Protein AF-A0A813J4W9-F1 (afdb_monomer_lite)

Foldseek 3Di:
DDDPDPPVVLVVLLVVVVVLLVVLPCDDPLNVLLVVLLVLLVPDDLQLLLLLPVCPVVDDDPLLFLLLLLLCQLVVNPPRGSVSSNVCSVDSVSSSPGDLSSLSNGDPVSLVSLCVSLPPDDLVVQLPDPGSNSSNSSSSSSNSVSSVSSVVVSVVVVVVVD

Structure (mmCIF, N/CA/C/O backbone):
data_AF-A0A813J4W9-F1
#
_entry.id   AF-A0A813J4W9-F1
#
loop_
_atom_site.group_PDB
_atom_site.id
_atom_site.type_symbol
_atom_site.label_atom_id
_atom_site.label_alt_id
_atom_site.label_comp_id
_atom_site.label_asym_id
_atom_site.label_entity_id
_atom_site.label_seq_id
_atom_site.pdbx_PDB_ins_code
_atom_site.Cartn_x
_atom_site.Cartn_y
_atom_site.Cartn_z
_atom_site.occupancy
_atom_site.B_iso_or_equiv
_atom_site.auth_seq_id
_atom_site.auth_comp_id
_atom_site.auth_asym_id
_atom_site.auth_atom_id
_atom_site.pdbx_PDB_model_num
ATOM 1 N N . MET A 1 1 ? 13.444 24.445 34.931 1.00 38.09 1 MET A N 1
ATOM 2 C CA . MET A 1 1 ? 12.171 24.352 34.188 1.00 38.09 1 MET A CA 1
ATOM 3 C C . MET A 1 1 ? 12.304 23.185 33.230 1.00 38.09 1 MET A C 1
ATOM 5 O O . MET A 1 1 ? 12.982 23.322 32.224 1.00 38.09 1 MET A O 1
ATOM 9 N N . SER A 1 2 ? 11.776 22.021 33.602 1.00 40.34 2 SER A N 1
ATOM 10 C CA . SER A 1 2 ? 11.855 20.808 32.784 1.00 40.34 2 SER A CA 1
ATOM 11 C C . SER A 1 2 ? 10.554 20.676 32.002 1.00 40.34 2 SER A C 1
ATOM 13 O O . SER A 1 2 ? 9.485 20.579 32.600 1.00 40.34 2 SER A O 1
ATOM 15 N N . THR A 1 3 ? 10.632 20.729 30.677 1.00 41.59 3 THR A N 1
ATOM 16 C CA . THR A 1 3 ? 9.508 20.451 29.780 1.00 41.59 3 THR A CA 1
ATOM 17 C C . THR A 1 3 ? 9.066 18.988 29.948 1.00 41.59 3 THR A C 1
ATOM 19 O O . THR A 1 3 ? 9.919 18.096 29.937 1.00 41.59 3 THR A O 1
ATOM 22 N N . PRO A 1 4 ? 7.762 18.687 30.111 1.00 43.81 4 PRO A N 1
ATOM 23 C CA . PRO A 1 4 ? 7.300 17.310 30.168 1.00 43.81 4 PRO A CA 1
ATOM 24 C C . PRO A 1 4 ? 7.317 16.698 28.761 1.00 43.81 4 PRO A C 1
ATOM 26 O O . PRO A 1 4 ? 6.499 17.012 27.906 1.00 43.81 4 PRO A O 1
ATOM 29 N N . ASN A 1 5 ? 8.318 15.852 28.544 1.00 45.97 5 ASN A N 1
ATOM 30 C CA . ASN A 1 5 ? 8.346 14.623 27.750 1.00 45.97 5 ASN A CA 1
ATOM 31 C C . ASN A 1 5 ? 7.170 14.360 26.769 1.00 45.97 5 ASN A C 1
ATOM 33 O O . ASN A 1 5 ? 6.344 13.482 27.011 1.00 45.97 5 ASN A O 1
ATOM 37 N N . SER A 1 6 ? 7.154 15.044 25.616 1.00 48.75 6 SER A N 1
ATOM 38 C CA . SER A 1 6 ? 6.211 14.784 24.505 1.00 48.75 6 SER A CA 1
ATOM 39 C C . SER A 1 6 ? 6.249 13.323 24.022 1.00 48.75 6 SER A C 1
ATOM 41 O O . SER A 1 6 ? 5.219 12.737 23.712 1.00 48.75 6 SER A O 1
ATOM 43 N N . ARG A 1 7 ? 7.423 12.676 24.092 1.00 45.66 7 ARG A N 1
ATOM 44 C CA . ARG A 1 7 ? 7.632 11.284 23.649 1.00 45.66 7 ARG A CA 1
ATOM 45 C C . ARG A 1 7 ? 6.855 10.237 24.453 1.00 45.66 7 ARG A C 1
ATOM 47 O O . ARG A 1 7 ? 6.581 9.156 23.942 1.00 45.66 7 ARG A O 1
ATOM 54 N N . ALA A 1 8 ? 6.525 10.519 25.715 1.00 43.31 8 ALA A N 1
ATOM 55 C CA . ALA A 1 8 ? 5.754 9.587 26.541 1.00 43.31 8 ALA A CA 1
ATOM 56 C C . ALA A 1 8 ? 4.255 9.607 26.194 1.00 43.31 8 ALA A C 1
ATOM 58 O O . ALA A 1 8 ? 3.563 8.609 26.401 1.00 43.31 8 ALA A O 1
ATOM 59 N N . SER A 1 9 ? 3.768 10.730 25.664 1.00 41.00 9 SER A N 1
ATOM 60 C CA . SER A 1 9 ? 2.385 10.929 25.224 1.00 41.00 9 SER A CA 1
ATOM 61 C C . SER A 1 9 ? 2.115 10.189 23.916 1.00 41.00 9 SER A C 1
ATOM 63 O O . SER A 1 9 ? 1.137 9.449 23.824 1.00 41.00 9 SER A O 1
ATOM 65 N N . ASP A 1 10 ? 3.034 10.311 22.956 1.00 47.94 10 ASP A N 1
ATOM 66 C CA . ASP A 1 10 ? 2.920 9.686 21.632 1.00 47.94 10 ASP A CA 1
ATOM 67 C C . ASP A 1 10 ? 2.984 8.158 21.729 1.00 47.94 10 ASP A C 1
ATOM 69 O O . ASP A 1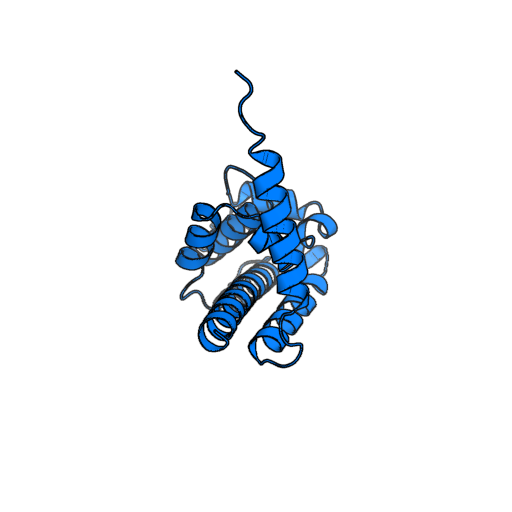 10 ? 2.188 7.449 21.114 1.00 47.94 10 ASP A O 1
ATOM 73 N N . LYS A 1 11 ? 3.850 7.638 22.609 1.00 45.00 11 LYS A N 1
ATOM 74 C CA . LYS A 1 11 ? 3.944 6.198 22.869 1.00 45.00 11 LYS A CA 1
ATOM 75 C C . LYS A 1 11 ? 2.677 5.631 23.518 1.00 45.00 11 LYS A C 1
ATOM 77 O O . LYS A 1 11 ? 2.225 4.571 23.118 1.00 45.00 11 LYS A O 1
ATOM 82 N N . LYS A 1 12 ? 2.043 6.348 24.454 1.00 41.62 12 LYS A N 1
ATOM 83 C CA . LYS A 1 12 ? 0.767 5.909 25.054 1.00 41.62 12 LYS A CA 1
ATOM 84 C C . LYS A 1 12 ? -0.410 5.983 24.084 1.00 41.62 12 LYS A C 1
ATOM 86 O O . LYS A 1 12 ? -1.301 5.145 24.168 1.00 41.62 12 LYS A O 1
ATOM 91 N N . ALA A 1 13 ? -0.442 6.975 23.196 1.00 47.34 13 ALA A N 1
ATOM 92 C CA . ALA A 1 13 ? -1.464 7.067 22.157 1.00 47.34 13 ALA A CA 1
ATOM 93 C C . ALA A 1 13 ? -1.322 5.926 21.143 1.00 47.34 13 ALA A C 1
ATOM 95 O O . ALA A 1 13 ? -2.325 5.331 20.757 1.00 47.34 13 ALA A O 1
ATOM 96 N N . SER A 1 14 ? -0.083 5.587 20.786 1.00 45.53 14 SER A N 1
ATOM 97 C CA . SER A 1 14 ? 0.257 4.463 19.921 1.00 45.53 14 SER A CA 1
ATOM 98 C C . SER A 1 14 ? -0.017 3.100 20.567 1.00 45.53 14 SER A C 1
ATOM 100 O O . SER A 1 14 ? -0.678 2.280 19.940 1.00 45.53 14 SER A O 1
ATOM 102 N N . ASP A 1 15 ? 0.395 2.872 21.817 1.00 47.53 15 ASP A N 1
ATOM 103 C CA . ASP A 1 15 ? 0.114 1.630 22.551 1.00 47.53 15 ASP A CA 1
ATOM 104 C C . ASP A 1 15 ? -1.400 1.460 22.741 1.00 47.53 15 ASP A C 1
ATOM 106 O O . ASP A 1 15 ? -1.945 0.387 22.501 1.00 47.53 15 ASP A O 1
ATOM 110 N N . ALA A 1 16 ? -2.116 2.549 23.047 1.00 50.12 16 ALA A N 1
ATOM 111 C CA . ALA A 1 16 ? -3.570 2.529 23.092 1.00 50.12 16 ALA A CA 1
ATOM 112 C C . ALA A 1 16 ? -4.177 2.260 21.713 1.00 50.12 16 ALA A C 1
ATOM 114 O O . ALA A 1 16 ? -5.183 1.574 21.646 1.00 50.12 16 ALA A O 1
ATOM 115 N N . LEU A 1 17 ? -3.618 2.775 20.616 1.00 49.69 17 LEU A N 1
ATOM 116 C CA . LEU A 1 17 ? -4.108 2.477 19.271 1.00 49.69 17 LEU A CA 1
ATOM 117 C C . LEU A 1 17 ? -3.817 1.022 18.877 1.00 49.69 17 LEU A C 1
ATOM 119 O O . LEU A 1 17 ? -4.685 0.385 18.302 1.00 49.69 17 LEU A O 1
ATOM 123 N N . SER A 1 18 ? -2.651 0.485 19.231 1.00 45.56 18 SER A N 1
ATOM 124 C CA . SER A 1 18 ? -2.254 -0.905 18.986 1.00 45.56 18 SER A CA 1
ATOM 125 C C . SER A 1 18 ? -3.156 -1.877 19.758 1.00 45.56 18 SER A C 1
ATOM 127 O O . SER A 1 18 ? -3.764 -2.764 19.159 1.00 45.56 18 SER A O 1
ATOM 129 N N . ASP A 1 19 ? -3.391 -1.619 21.050 1.00 50.19 19 ASP A N 1
ATOM 130 C CA . ASP A 1 19 ? -4.354 -2.368 21.870 1.00 50.19 19 ASP A CA 1
ATOM 131 C C . ASP A 1 19 ? -5.808 -2.175 21.387 1.00 50.19 19 ASP A C 1
ATOM 133 O O . ASP A 1 19 ? -6.619 -3.101 21.451 1.00 50.19 19 ASP A O 1
ATOM 137 N N . ARG A 1 20 ? -6.158 -0.997 20.843 1.00 51.62 20 ARG A N 1
ATOM 138 C CA . ARG A 1 20 ? -7.491 -0.699 20.271 1.00 51.62 20 ARG A CA 1
ATOM 139 C C . ARG A 1 20 ? -7.712 -1.309 18.884 1.00 51.62 20 ARG A C 1
ATOM 141 O O . ARG A 1 20 ? -8.856 -1.595 18.550 1.00 51.62 20 ARG A O 1
ATOM 148 N N . LEU A 1 21 ? -6.664 -1.523 18.089 1.00 51.59 21 LEU A N 1
ATOM 149 C CA . LEU A 1 21 ? -6.724 -2.194 16.784 1.00 51.59 21 LEU A CA 1
ATOM 150 C C . LEU A 1 21 ? -6.736 -3.720 16.949 1.00 51.59 21 LEU A C 1
ATOM 152 O O . LEU A 1 21 ? -7.396 -4.406 16.171 1.00 51.59 21 LEU A O 1
ATOM 156 N N . CYS A 1 22 ? -6.139 -4.257 18.016 1.00 45.44 22 CYS A N 1
ATOM 157 C CA . CYS A 1 22 ? -6.387 -5.633 18.464 1.00 45.44 22 CYS A CA 1
ATOM 158 C C . CYS A 1 22 ? -7.852 -5.871 18.886 1.00 45.44 22 CYS A C 1
ATOM 160 O O . CYS A 1 22 ? -8.312 -7.009 18.876 1.00 45.44 22 CYS A O 1
ATOM 162 N N . ALA A 1 23 ? -8.598 -4.807 19.214 1.00 44.69 23 ALA A N 1
ATOM 163 C CA . ALA A 1 23 ? -10.032 -4.842 19.515 1.00 44.69 23 ALA A CA 1
ATOM 164 C C . ALA A 1 23 ? -10.928 -4.527 18.300 1.00 44.69 23 ALA A C 1
ATOM 166 O O . ALA A 1 23 ? -12.123 -4.276 18.467 1.00 44.69 23 ALA A O 1
ATOM 167 N N . THR A 1 24 ? -10.382 -4.537 17.080 1.00 49.19 24 THR A N 1
ATOM 168 C CA . THR A 1 24 ? -11.193 -4.560 15.855 1.00 49.19 24 THR A CA 1
ATOM 169 C C . THR A 1 24 ? -12.063 -5.817 15.933 1.00 49.19 24 THR A C 1
ATOM 171 O O . THR A 1 24 ? -11.490 -6.904 16.043 1.00 49.19 24 THR A O 1
ATOM 174 N N . PRO A 1 25 ? -13.409 -5.731 15.938 1.00 48.50 25 PRO A N 1
ATOM 175 C CA . PRO A 1 25 ? -14.231 -6.929 15.957 1.00 48.50 25 PRO A CA 1
ATOM 176 C C . PRO A 1 25 ? -13.754 -7.855 14.841 1.00 48.50 25 PRO A C 1
ATOM 178 O O . PRO A 1 25 ? -13.738 -7.471 13.674 1.00 48.50 25 PRO A O 1
ATOM 181 N N . ALA A 1 26 ? -13.349 -9.072 15.203 1.00 54.72 26 ALA A N 1
ATOM 182 C CA . ALA A 1 26 ? -12.908 -10.085 14.246 1.00 54.72 26 ALA A CA 1
ATOM 183 C C . ALA A 1 26 ? -13.984 -10.397 13.180 1.00 54.72 26 ALA A C 1
ATOM 185 O O . ALA A 1 26 ? -13.685 -11.028 12.171 1.00 54.72 26 ALA A O 1
ATOM 186 N N . ALA A 1 27 ? -15.217 -9.930 13.402 1.00 58.19 27 ALA A N 1
ATOM 187 C CA . ALA A 1 27 ? -16.366 -10.028 12.524 1.00 58.19 27 ALA A CA 1
ATOM 188 C C . ALA A 1 27 ? -16.720 -8.648 11.937 1.00 58.19 27 ALA A C 1
ATOM 190 O O . ALA A 1 27 ? -17.281 -7.792 12.622 1.00 58.19 27 ALA A O 1
ATOM 191 N N . GLY A 1 28 ? -16.408 -8.443 10.660 1.00 71.12 28 GLY A N 1
ATOM 192 C CA . GLY A 1 28 ? -16.786 -7.255 9.900 1.00 71.12 28 GLY A CA 1
ATOM 193 C C . GLY A 1 28 ? -16.278 -7.365 8.468 1.00 71.12 28 GLY A C 1
ATOM 194 O O . GLY A 1 28 ? -15.151 -7.808 8.248 1.00 71.12 28 GLY A O 1
ATOM 195 N N . SER A 1 29 ? -17.091 -6.953 7.494 1.00 85.06 29 SER A N 1
ATOM 196 C CA . SER A 1 29 ? -16.738 -7.071 6.072 1.00 85.06 29 SER A CA 1
ATOM 197 C C . SER A 1 29 ? -15.473 -6.284 5.707 1.00 85.06 29 SER A C 1
ATOM 199 O O . SER A 1 29 ? -14.741 -6.639 4.790 1.00 85.06 29 SER A O 1
ATOM 201 N N . GLU A 1 30 ? -15.184 -5.227 6.458 1.00 87.56 30 GLU A N 1
ATOM 202 C CA . GLU A 1 30 ? -14.014 -4.369 6.351 1.00 87.56 30 GLU A CA 1
ATOM 203 C C . GLU A 1 30 ? -12.753 -5.071 6.860 1.00 87.56 30 GLU A C 1
ATOM 205 O O . GLU A 1 30 ? -11.689 -4.926 6.260 1.00 87.56 30 GLU A O 1
ATOM 210 N N . ALA A 1 31 ? -12.871 -5.860 7.934 1.00 86.56 31 ALA A N 1
ATOM 211 C CA . ALA A 1 31 ? -11.767 -6.649 8.468 1.00 86.56 31 ALA A CA 1
ATOM 212 C C . ALA A 1 31 ? -11.424 -7.814 7.530 1.00 86.56 31 ALA A C 1
ATOM 214 O O . ALA A 1 31 ? -10.245 -8.084 7.311 1.00 86.56 31 ALA A O 1
ATOM 215 N N . ASP A 1 32 ? -12.437 -8.456 6.935 1.00 89.38 32 ASP A N 1
ATOM 216 C CA . ASP A 1 32 ? -12.244 -9.479 5.899 1.00 89.38 32 ASP A CA 1
ATOM 217 C C . ASP A 1 32 ? -11.559 -8.884 4.662 1.00 89.38 32 ASP A C 1
ATOM 219 O O . ASP A 1 32 ? -10.527 -9.386 4.227 1.00 89.38 32 ASP A O 1
ATOM 223 N N . ARG A 1 33 ? -12.052 -7.744 4.154 1.00 91.12 33 ARG A N 1
ATOM 224 C CA . ARG A 1 33 ? -11.442 -7.047 3.007 1.00 91.12 33 ARG A CA 1
ATOM 225 C C . ARG A 1 33 ? -9.991 -6.650 3.254 1.00 91.12 33 ARG A C 1
ATOM 227 O O . ARG A 1 33 ? -9.180 -6.743 2.336 1.00 91.12 33 ARG A O 1
ATOM 234 N N . PHE A 1 34 ? -9.669 -6.180 4.460 1.00 92.88 34 PHE A N 1
ATOM 235 C CA . PHE A 1 34 ? -8.291 -5.854 4.815 1.00 92.88 34 PHE A CA 1
ATOM 236 C C . PHE A 1 34 ? -7.415 -7.104 4.874 1.00 92.88 34 PHE A C 1
ATOM 238 O O . PHE A 1 34 ? -6.338 -7.081 4.291 1.00 92.88 34 PHE A O 1
ATOM 245 N N . ARG A 1 35 ? -7.878 -8.192 5.506 1.00 91.69 35 ARG A N 1
ATOM 246 C CA . ARG A 1 35 ? -7.148 -9.471 5.535 1.00 91.69 35 ARG A CA 1
ATOM 247 C C . ARG A 1 35 ? -6.864 -9.981 4.126 1.00 91.69 35 ARG A C 1
ATOM 249 O O . ARG A 1 35 ? -5.716 -10.256 3.808 1.00 91.69 35 ARG A O 1
ATOM 256 N N . ASP A 1 36 ? -7.869 -9.974 3.258 1.00 94.12 36 ASP A N 1
ATOM 257 C CA . ASP A 1 36 ? -7.711 -10.388 1.865 1.00 94.12 36 ASP A CA 1
ATOM 258 C C . ASP A 1 36 ? -6.702 -9.508 1.102 1.00 94.12 36 ASP A C 1
ATOM 260 O O . ASP A 1 36 ? -5.951 -10.002 0.261 1.00 94.12 36 ASP A O 1
ATOM 264 N N . ALA A 1 37 ? -6.696 -8.195 1.352 1.00 95.06 37 ALA A N 1
ATOM 265 C CA . ALA A 1 37 ? -5.750 -7.272 0.726 1.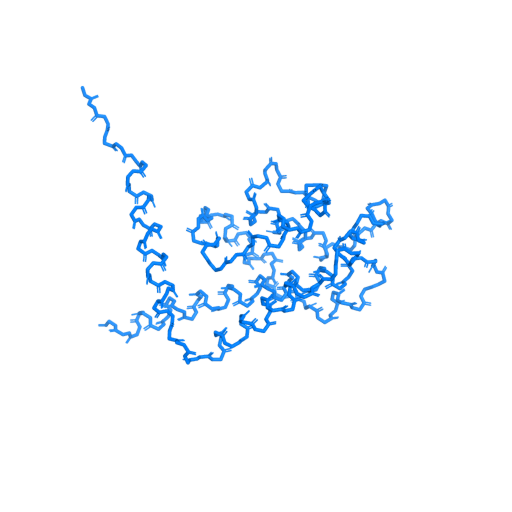00 95.06 37 ALA A CA 1
ATOM 266 C C . ALA A 1 37 ? -4.323 -7.430 1.282 1.00 95.06 37 ALA A C 1
ATOM 268 O O . ALA A 1 37 ? -3.364 -7.382 0.511 1.00 95.06 37 ALA A O 1
ATOM 269 N N . ASP A 1 38 ? -4.176 -7.649 2.592 1.00 94.19 38 ASP A N 1
ATOM 270 C CA . ASP A 1 38 ? -2.892 -7.940 3.236 1.00 94.19 38 ASP A CA 1
ATOM 271 C C . ASP A 1 38 ? -2.316 -9.258 2.722 1.00 94.19 38 ASP A C 1
ATOM 273 O O . ASP A 1 38 ? -1.195 -9.262 2.218 1.00 94.19 38 ASP A O 1
ATOM 277 N N . ASP A 1 39 ? -3.103 -10.333 2.696 1.00 93.69 39 ASP A N 1
ATOM 278 C CA . ASP A 1 39 ? -2.685 -11.633 2.164 1.00 93.69 39 ASP A CA 1
ATOM 279 C C . ASP A 1 39 ? -2.218 -11.522 0.707 1.00 93.69 39 ASP A C 1
ATOM 281 O O . ASP A 1 39 ? -1.161 -12.050 0.350 1.00 93.69 39 ASP A O 1
ATOM 285 N N . ARG A 1 40 ? -2.944 -10.773 -0.138 1.00 94.44 40 ARG A N 1
ATOM 286 C CA . ARG A 1 40 ? -2.529 -10.519 -1.530 1.00 94.44 40 ARG A CA 1
ATOM 287 C C . ARG A 1 40 ? -1.206 -9.765 -1.621 1.00 94.44 40 ARG A C 1
ATOM 289 O O . ARG A 1 40 ? -0.382 -10.117 -2.464 1.00 94.44 40 ARG A O 1
ATOM 296 N N . LEU A 1 41 ? -0.984 -8.762 -0.772 1.00 95.62 41 LEU A N 1
ATOM 297 C CA . LEU A 1 41 ? 0.285 -8.036 -0.707 1.00 95.62 41 LEU A CA 1
ATOM 298 C C . LEU A 1 41 ? 1.431 -8.955 -0.254 1.00 95.62 41 LEU A C 1
ATOM 300 O O . LEU A 1 41 ? 2.500 -8.962 -0.872 1.00 95.62 41 LEU A O 1
ATOM 304 N N . LYS A 1 42 ? 1.228 -9.750 0.806 1.00 94.12 42 LYS A N 1
ATOM 305 C CA . LYS A 1 42 ? 2.265 -10.660 1.323 1.00 94.12 42 LYS A CA 1
ATOM 306 C C . LYS A 1 42 ? 2.607 -11.761 0.318 1.00 94.12 42 LYS A C 1
ATOM 308 O O . LYS A 1 42 ? 3.778 -12.137 0.220 1.00 94.12 42 LYS A O 1
ATOM 313 N N . ALA A 1 43 ? 1.620 -12.216 -0.454 1.00 95.31 43 ALA A N 1
ATOM 314 C CA . ALA A 1 43 ? 1.760 -13.251 -1.474 1.00 95.31 43 ALA A CA 1
ATOM 315 C C . ALA A 1 43 ? 2.443 -12.792 -2.775 1.00 95.31 43 ALA A C 1
ATOM 317 O O . ALA A 1 43 ? 2.754 -13.643 -3.610 1.00 95.31 43 ALA A O 1
ATOM 318 N N . LEU A 1 44 ? 2.690 -11.490 -2.979 1.00 95.12 44 LEU A N 1
ATOM 319 C CA . LEU A 1 44 ? 3.453 -11.020 -4.143 1.00 95.12 44 LEU A CA 1
ATOM 320 C C . LEU A 1 44 ? 4.832 -11.690 -4.177 1.00 95.12 44 LEU A C 1
ATOM 322 O O . LEU A 1 44 ? 5.501 -11.752 -3.146 1.00 95.12 44 LEU A O 1
ATOM 326 N N . SER A 1 45 ? 5.290 -12.161 -5.337 1.00 96.25 45 SER A N 1
ATOM 327 C CA . SER A 1 45 ? 6.677 -12.621 -5.450 1.00 96.25 45 SER A CA 1
ATOM 328 C C . SER A 1 45 ? 7.640 -11.435 -5.430 1.00 96.25 45 SER A C 1
ATOM 330 O O . SER A 1 45 ? 7.277 -10.303 -5.768 1.00 96.25 45 SER A O 1
ATOM 332 N N . ASP A 1 46 ? 8.883 -11.703 -5.046 1.00 95.38 46 ASP A N 1
ATOM 333 C CA . ASP A 1 46 ? 9.948 -10.702 -5.046 1.00 95.38 46 ASP A CA 1
ATOM 334 C C . ASP A 1 46 ? 10.149 -10.115 -6.452 1.00 95.38 46 ASP A C 1
ATOM 336 O O . ASP A 1 46 ? 10.358 -8.914 -6.598 1.00 95.38 46 ASP A O 1
ATOM 340 N N . GLU A 1 47 ? 9.972 -10.931 -7.496 1.00 94.62 47 GLU A N 1
ATOM 341 C CA . GLU A 1 47 ? 10.057 -10.499 -8.896 1.00 94.62 47 GLU A CA 1
ATOM 342 C C . GLU A 1 47 ? 8.966 -9.480 -9.250 1.00 94.62 47 GLU A C 1
ATOM 344 O O . GLU A 1 47 ? 9.241 -8.495 -9.933 1.00 94.62 47 GLU A O 1
ATOM 349 N N . VAL A 1 48 ? 7.735 -9.677 -8.761 1.00 93.88 48 VAL A N 1
ATOM 350 C CA . VAL A 1 48 ? 6.617 -8.747 -8.998 1.00 93.88 48 VAL A CA 1
ATOM 351 C C . VAL A 1 48 ? 6.866 -7.399 -8.318 1.00 93.88 48 VAL A C 1
ATOM 353 O O . VAL A 1 48 ? 6.542 -6.356 -8.885 1.00 93.88 48 VAL A O 1
ATOM 356 N N . ILE A 1 49 ? 7.472 -7.398 -7.129 1.00 93.19 49 ILE A N 1
ATOM 357 C CA . ILE A 1 49 ? 7.849 -6.162 -6.428 1.00 93.19 49 ILE A CA 1
ATOM 358 C C . ILE A 1 49 ? 9.000 -5.465 -7.157 1.00 93.19 49 ILE A C 1
ATOM 360 O O . ILE A 1 49 ? 8.933 -4.266 -7.430 1.00 93.19 49 ILE A O 1
ATOM 364 N N . GLN A 1 50 ? 10.029 -6.211 -7.555 1.00 93.00 50 GLN A N 1
ATOM 365 C CA . GLN A 1 50 ? 11.174 -5.661 -8.281 1.00 93.00 50 GLN A CA 1
ATOM 366 C C . GLN A 1 50 ? 10.800 -5.140 -9.678 1.00 93.00 50 GLN A C 1
ATOM 368 O O . GLN A 1 50 ? 11.447 -4.216 -10.177 1.00 93.00 50 GLN A O 1
ATOM 373 N N . ALA A 1 51 ? 9.726 -5.649 -10.289 1.00 91.94 51 ALA A N 1
ATOM 374 C CA . ALA A 1 51 ? 9.217 -5.173 -11.577 1.00 91.94 51 ALA A CA 1
ATOM 375 C C . ALA A 1 51 ? 8.779 -3.696 -11.564 1.00 91.94 51 ALA A C 1
ATOM 377 O O . ALA A 1 51 ? 8.751 -3.065 -12.621 1.00 91.94 51 ALA A O 1
ATOM 378 N N . ILE A 1 52 ? 8.524 -3.099 -10.389 1.00 89.56 52 ILE A N 1
ATOM 379 C CA . ILE A 1 52 ? 8.258 -1.653 -10.243 1.00 89.56 52 ILE A CA 1
ATOM 380 C C . ILE A 1 52 ? 9.394 -0.808 -10.854 1.00 89.56 52 ILE A C 1
ATOM 382 O O . ILE A 1 52 ? 9.158 0.297 -11.343 1.00 89.56 52 ILE A O 1
ATOM 386 N N . ARG A 1 53 ? 10.625 -1.333 -10.867 1.00 86.06 53 ARG A N 1
ATOM 387 C CA . ARG A 1 53 ? 11.825 -0.644 -11.363 1.00 86.06 53 ARG A CA 1
ATOM 388 C C . ARG A 1 53 ? 11.934 -0.573 -12.884 1.00 86.06 53 ARG A C 1
ATOM 390 O O . ARG A 1 53 ? 12.764 0.183 -13.375 1.00 86.06 53 ARG A O 1
ATOM 397 N N . ALA A 1 54 ? 11.175 -1.377 -13.625 1.00 79.31 54 ALA A N 1
ATOM 398 C CA . ALA A 1 54 ? 11.422 -1.564 -15.054 1.00 79.31 54 ALA A CA 1
ATOM 399 C C . ALA A 1 54 ? 11.029 -0.348 -15.915 1.00 79.31 54 ALA A C 1
ATOM 401 O O . ALA A 1 54 ? 11.653 -0.117 -16.945 1.00 79.31 54 ALA A O 1
ATOM 402 N N . ASP A 1 55 ? 10.053 0.455 -15.478 1.00 69.06 55 ASP A N 1
ATOM 403 C CA . ASP A 1 55 ? 9.428 1.490 -16.322 1.00 69.06 55 ASP A CA 1
ATOM 404 C C . ASP A 1 55 ? 9.558 2.917 -15.758 1.00 69.06 55 ASP A C 1
ATOM 406 O O . ASP A 1 55 ? 8.781 3.812 -16.095 1.00 69.06 55 ASP A O 1
ATOM 410 N N . VAL A 1 56 ? 10.546 3.157 -14.894 1.00 69.12 56 VAL A N 1
ATOM 411 C CA . VAL A 1 56 ? 10.799 4.481 -14.284 1.00 69.12 56 VAL A CA 1
ATOM 412 C C . VAL A 1 56 ? 11.110 5.529 -15.351 1.00 69.12 56 VAL A C 1
ATOM 414 O O . VAL A 1 56 ? 10.641 6.662 -15.271 1.00 69.12 56 VAL A O 1
ATOM 417 N N . ASP A 1 57 ? 11.829 5.112 -16.391 1.00 64.19 57 ASP A N 1
ATOM 418 C CA . ASP A 1 57 ? 12.230 5.959 -17.514 1.00 64.19 57 ASP A CA 1
ATOM 419 C C . ASP A 1 57 ? 11.174 5.996 -18.640 1.00 64.19 57 ASP A C 1
ATOM 421 O O . ASP A 1 57 ? 11.227 6.857 -19.518 1.00 64.19 57 ASP A O 1
ATOM 425 N N . GLY A 1 58 ? 10.194 5.081 -18.618 1.00 64.25 58 GLY A N 1
ATOM 426 C CA . GLY A 1 58 ? 9.205 4.864 -19.685 1.00 64.25 58 GLY A CA 1
ATOM 427 C C . GLY A 1 58 ? 7.939 5.724 -19.599 1.00 64.25 58 GLY A C 1
ATOM 428 O O . GLY A 1 58 ? 7.058 5.599 -20.447 1.00 64.25 58 GLY A O 1
ATOM 429 N N . GLY A 1 59 ? 7.842 6.602 -18.597 1.00 71.81 59 GLY A N 1
ATOM 430 C CA . GLY A 1 59 ? 6.650 7.412 -18.344 1.00 71.81 59 GLY A CA 1
ATOM 431 C C . GLY A 1 59 ? 5.614 6.649 -17.523 1.00 71.81 59 GLY A C 1
ATOM 432 O O . GLY A 1 59 ? 4.623 6.141 -18.044 1.00 71.81 59 GLY A O 1
ATOM 433 N N . MET A 1 60 ? 5.842 6.590 -16.211 1.00 85.44 60 MET A N 1
ATOM 434 C CA . MET A 1 60 ? 4.920 5.974 -15.262 1.00 85.44 60 MET A CA 1
ATOM 435 C C . MET A 1 60 ? 3.549 6.674 -15.275 1.00 85.44 60 MET A C 1
ATOM 437 O O . MET A 1 60 ? 3.494 7.906 -15.191 1.00 85.44 60 MET A O 1
ATOM 441 N N . PRO A 1 61 ? 2.433 5.921 -15.328 1.00 88.25 61 PRO A N 1
ATOM 442 C CA . PRO A 1 61 ? 1.104 6.507 -15.221 1.00 88.25 61 PRO A CA 1
ATOM 443 C C . PRO A 1 61 ? 0.928 7.305 -13.909 1.00 88.25 61 PRO A C 1
ATOM 445 O O . PRO A 1 61 ? 1.394 6.849 -12.861 1.00 88.25 61 PRO A O 1
ATOM 448 N N . PRO A 1 62 ? 0.253 8.474 -13.919 1.00 89.25 62 PRO A N 1
ATOM 449 C CA . PRO A 1 62 ? 0.143 9.329 -12.730 1.00 89.25 62 PRO A CA 1
ATOM 450 C C . PRO A 1 62 ? -0.560 8.676 -11.533 1.00 89.25 62 PRO A C 1
ATOM 452 O O . PRO A 1 62 ? -0.214 8.945 -10.384 1.00 89.25 62 PRO A O 1
ATOM 455 N N . ASP A 1 63 ? -1.539 7.810 -11.797 1.00 90.31 63 ASP A N 1
ATOM 456 C CA . ASP A 1 63 ? -2.228 7.000 -10.789 1.00 90.31 63 ASP A CA 1
ATOM 457 C C . ASP A 1 63 ? -1.259 6.025 -10.110 1.00 90.31 63 ASP A C 1
ATOM 459 O O . ASP A 1 63 ? -1.203 5.968 -8.884 1.00 90.31 63 ASP A O 1
ATOM 463 N N . ILE A 1 64 ? -0.427 5.330 -10.888 1.00 91.75 64 ILE A N 1
ATOM 464 C CA . ILE A 1 64 ? 0.610 4.437 -10.357 1.00 91.75 64 ILE A CA 1
ATOM 465 C C . ILE A 1 64 ? 1.657 5.217 -9.557 1.00 91.75 64 ILE A C 1
ATOM 467 O O . ILE A 1 64 ? 1.968 4.831 -8.432 1.00 91.75 64 ILE A O 1
ATOM 471 N N . ALA A 1 65 ? 2.153 6.339 -10.087 1.00 92.56 65 ALA A N 1
ATOM 472 C CA . ALA A 1 65 ? 3.111 7.187 -9.378 1.00 92.56 65 ALA A CA 1
ATOM 473 C C . ALA A 1 65 ? 2.560 7.643 -8.017 1.00 92.56 65 ALA A C 1
ATOM 475 O O . ALA A 1 65 ? 3.244 7.543 -6.999 1.00 92.56 65 ALA A O 1
ATOM 476 N N . THR A 1 66 ? 1.286 8.041 -7.985 1.00 94.25 66 THR A N 1
ATOM 477 C CA . THR A 1 66 ? 0.580 8.418 -6.755 1.00 94.25 66 THR A CA 1
ATOM 478 C C . THR A 1 66 ? 0.545 7.275 -5.740 1.00 94.25 66 THR A C 1
ATOM 480 O O . THR A 1 66 ? 0.781 7.503 -4.551 1.00 94.25 66 THR A O 1
ATOM 483 N N . VAL A 1 67 ? 0.280 6.041 -6.183 1.00 95.31 67 VAL A N 1
ATOM 484 C CA . VAL A 1 67 ? 0.282 4.858 -5.308 1.00 95.31 67 VAL A CA 1
ATOM 485 C C . VAL A 1 67 ? 1.672 4.601 -4.724 1.00 95.31 67 VAL A C 1
ATOM 487 O O . VAL A 1 67 ? 1.788 4.388 -3.516 1.00 95.31 67 VAL A O 1
ATOM 490 N N . LEU A 1 68 ? 2.726 4.676 -5.540 1.00 94.44 68 LEU A N 1
ATOM 491 C CA . LEU A 1 68 ? 4.105 4.486 -5.077 1.00 94.44 68 LEU A CA 1
ATOM 492 C C . LEU A 1 68 ? 4.525 5.561 -4.061 1.00 94.44 68 LEU A C 1
ATOM 494 O O . LEU A 1 68 ? 5.135 5.251 -3.039 1.00 94.44 68 LEU A O 1
ATOM 498 N N . GLU A 1 69 ? 4.158 6.821 -4.296 1.00 94.50 69 GLU A N 1
ATOM 499 C CA . GLU A 1 69 ? 4.416 7.913 -3.351 1.00 94.50 69 GLU A CA 1
ATOM 500 C C . GLU A 1 69 ? 3.669 7.722 -2.025 1.00 94.50 69 GLU A C 1
ATOM 502 O O . GLU A 1 69 ? 4.252 7.922 -0.957 1.00 94.50 69 GLU A O 1
ATOM 507 N N . CYS A 1 70 ? 2.400 7.302 -2.066 1.00 94.81 70 CYS A N 1
ATOM 508 C CA . CYS A 1 70 ? 1.641 6.988 -0.852 1.00 94.81 70 CYS A CA 1
ATOM 509 C C . CYS A 1 70 ? 2.265 5.821 -0.079 1.00 94.81 70 CYS A C 1
ATOM 511 O O . CYS A 1 70 ? 2.256 5.822 1.150 1.00 94.81 70 CYS A O 1
ATOM 513 N N . TRP A 1 71 ? 2.855 4.857 -0.784 1.00 95.31 71 TRP A N 1
ATOM 514 C CA . TRP A 1 71 ? 3.595 3.770 -0.154 1.00 95.31 71 TRP A CA 1
ATOM 515 C C . TRP A 1 71 ? 4.850 4.266 0.560 1.00 95.31 71 TRP A C 1
ATOM 517 O O . TRP A 1 71 ? 5.094 3.883 1.697 1.00 95.31 71 TRP A O 1
ATOM 527 N N . CYS A 1 72 ? 5.612 5.191 -0.033 1.00 92.56 72 CYS A N 1
ATOM 528 C CA . CYS A 1 72 ? 6.741 5.816 0.666 1.00 92.56 72 CYS A CA 1
ATOM 529 C C . CYS A 1 72 ? 6.332 6.492 1.973 1.00 92.56 72 CYS A C 1
ATOM 531 O O . CYS A 1 72 ? 7.082 6.425 2.945 1.00 92.56 72 CYS A O 1
ATOM 533 N N . LEU A 1 73 ? 5.158 7.133 1.997 1.00 91.25 73 LEU A N 1
ATOM 534 C CA . LEU A 1 73 ? 4.633 7.742 3.217 1.00 91.25 73 LEU A CA 1
ATOM 535 C C . LEU A 1 73 ? 4.370 6.690 4.305 1.00 91.25 73 LEU A C 1
ATOM 537 O O . LEU A 1 73 ? 4.680 6.966 5.460 1.00 91.25 73 LEU A O 1
ATOM 541 N N . LEU A 1 74 ? 3.889 5.486 3.955 1.00 91.12 74 LEU A N 1
ATOM 542 C CA . LEU A 1 74 ? 3.733 4.378 4.916 1.00 91.12 74 LEU A CA 1
ATOM 543 C C . LEU A 1 74 ? 5.063 3.956 5.553 1.00 91.12 74 LEU A C 1
ATOM 545 O O . LEU A 1 74 ? 5.092 3.608 6.728 1.00 91.12 74 LEU A O 1
ATOM 549 N N . HIS A 1 75 ? 6.149 3.993 4.782 1.00 89.44 75 HIS A N 1
ATOM 550 C CA . HIS A 1 75 ? 7.497 3.633 5.232 1.00 89.44 75 HIS A CA 1
ATOM 551 C C . HIS A 1 75 ? 8.287 4.829 5.790 1.00 89.44 75 HIS A C 1
ATOM 553 O O . HIS A 1 75 ? 9.512 4.768 5.872 1.00 89.44 75 HIS A O 1
ATOM 559 N N . GLU A 1 76 ? 7.620 5.948 6.100 1.00 84.94 76 GLU A N 1
ATOM 560 C CA . GLU A 1 76 ? 8.236 7.184 6.612 1.00 84.94 76 GLU A CA 1
ATOM 561 C C . GLU A 1 76 ? 9.407 7.709 5.752 1.00 84.94 76 GLU A C 1
ATOM 563 O O . GLU A 1 76 ? 10.253 8.489 6.199 1.00 84.94 76 GLU A O 1
ATOM 568 N N . THR A 1 77 ? 9.450 7.322 4.476 1.00 83.06 77 THR A N 1
ATOM 569 C CA . THR A 1 77 ? 10.521 7.697 3.556 1.00 83.06 77 THR A CA 1
ATOM 570 C C . THR A 1 77 ? 10.243 9.095 3.016 1.00 83.06 77 THR A C 1
ATOM 572 O O . THR A 1 77 ? 9.365 9.291 2.172 1.00 83.06 77 THR A O 1
ATOM 575 N N . LYS A 1 78 ? 10.992 10.087 3.516 1.00 81.12 78 LYS A N 1
ATOM 576 C CA . LYS A 1 78 ? 10.850 11.506 3.151 1.00 81.12 78 LYS A CA 1
ATOM 577 C C . LYS A 1 78 ? 12.078 11.996 2.360 1.00 81.12 78 LYS A C 1
ATOM 579 O O . LYS A 1 78 ? 13.200 11.797 2.822 1.00 81.12 78 LYS A O 1
ATOM 584 N N . PRO A 1 79 ? 11.897 12.677 1.210 1.00 84.88 79 PRO A N 1
ATOM 585 C CA . PRO A 1 79 ? 10.622 12.997 0.565 1.00 84.88 79 PRO A CA 1
ATOM 586 C C . PRO A 1 79 ? 9.973 11.769 -0.097 1.00 84.88 79 PRO A C 1
ATOM 588 O O . PRO A 1 79 ? 10.657 10.947 -0.710 1.00 84.88 79 PRO A O 1
ATOM 591 N N . ALA A 1 80 ? 8.641 11.682 -0.010 1.00 90.25 80 ALA A N 1
ATOM 592 C CA . ALA A 1 80 ? 7.878 10.667 -0.727 1.00 90.25 80 ALA A CA 1
ATOM 593 C C . ALA A 1 80 ? 8.068 10.861 -2.233 1.00 90.25 80 ALA A C 1
ATOM 595 O O . ALA A 1 80 ? 7.870 11.957 -2.756 1.00 90.25 80 ALA A O 1
ATOM 596 N N . SER A 1 81 ? 8.519 9.812 -2.911 1.00 92.12 81 SER A N 1
ATOM 597 C CA . SER A 1 81 ? 8.849 9.865 -4.331 1.00 92.12 81 SER A CA 1
ATOM 598 C C . SER A 1 81 ? 8.808 8.471 -4.935 1.00 92.12 81 SER A C 1
ATOM 600 O O . SER A 1 81 ? 9.111 7.486 -4.261 1.00 92.12 81 SER A O 1
ATOM 602 N N . VAL A 1 82 ? 8.522 8.391 -6.233 1.00 91.62 82 VAL A N 1
ATOM 603 C CA . VAL A 1 82 ? 8.615 7.140 -7.002 1.00 91.62 82 VAL A CA 1
ATOM 604 C C . VAL A 1 82 ? 9.987 6.479 -6.814 1.00 91.62 82 VAL A C 1
ATOM 606 O O . VAL A 1 82 ? 10.059 5.292 -6.509 1.00 91.62 82 VAL A O 1
ATOM 609 N N . ALA A 1 83 ? 11.073 7.260 -6.888 1.00 91.00 83 ALA A N 1
ATOM 610 C CA . ALA A 1 83 ? 12.441 6.785 -6.666 1.00 91.00 83 ALA A CA 1
ATOM 611 C C . ALA A 1 83 ? 12.657 6.186 -5.263 1.00 91.00 83 ALA A C 1
ATOM 613 O O . ALA A 1 83 ? 13.335 5.168 -5.125 1.00 91.00 83 ALA A O 1
ATOM 614 N N . GLY A 1 84 ? 12.061 6.784 -4.227 1.00 91.12 84 GLY A N 1
ATOM 615 C CA . GLY A 1 84 ? 12.081 6.230 -2.873 1.00 91.12 84 GLY A CA 1
ATOM 616 C C . GLY A 1 84 ? 11.386 4.871 -2.796 1.00 91.12 84 GLY A C 1
ATOM 617 O O . GLY A 1 84 ? 11.907 3.952 -2.172 1.00 91.12 84 GLY A O 1
ATOM 618 N N . CYS A 1 85 ? 10.256 4.711 -3.487 1.00 92.81 85 CYS A N 1
ATOM 619 C CA . CYS A 1 85 ? 9.497 3.460 -3.496 1.00 92.81 85 CYS A CA 1
ATOM 620 C C . CYS A 1 85 ? 10.255 2.351 -4.233 1.00 92.81 85 CYS A C 1
ATOM 622 O O . CYS A 1 85 ? 10.342 1.224 -3.758 1.00 92.81 85 CYS A O 1
ATOM 624 N N . ILE A 1 86 ? 10.883 2.697 -5.356 1.00 91.88 86 ILE A N 1
ATOM 625 C CA . ILE A 1 86 ? 11.783 1.812 -6.105 1.00 91.88 86 ILE A CA 1
ATOM 626 C C . ILE A 1 86 ? 12.934 1.318 -5.234 1.00 91.88 86 ILE A C 1
ATOM 628 O O . ILE A 1 86 ? 13.289 0.145 -5.308 1.00 91.88 86 ILE A O 1
ATOM 632 N N . LYS A 1 87 ? 13.505 2.198 -4.407 1.00 92.12 87 LYS A N 1
ATOM 633 C CA . LYS A 1 87 ? 14.559 1.815 -3.470 1.00 92.12 87 LYS A CA 1
ATOM 634 C C . LYS A 1 87 ? 14.039 0.860 -2.393 1.00 92.12 87 LYS A C 1
ATOM 636 O O . LYS A 1 87 ? 14.705 -0.120 -2.098 1.00 92.12 87 LYS A O 1
ATOM 641 N N . LEU A 1 88 ? 12.845 1.105 -1.846 1.00 91.75 88 LEU A N 1
ATOM 642 C CA . LEU A 1 88 ? 12.202 0.175 -0.907 1.00 91.75 88 LEU A CA 1
ATOM 643 C C . LEU A 1 88 ? 11.967 -1.201 -1.549 1.00 91.75 88 LEU A C 1
ATOM 645 O O . LEU A 1 88 ? 12.165 -2.220 -0.903 1.00 91.75 88 LEU A O 1
ATOM 649 N N . ALA A 1 89 ? 11.609 -1.242 -2.834 1.00 92.56 89 ALA A N 1
ATOM 650 C CA . ALA A 1 89 ? 11.402 -2.485 -3.578 1.00 92.56 89 ALA A CA 1
ATOM 651 C C . ALA A 1 89 ? 12.690 -3.312 -3.798 1.00 92.56 89 ALA A C 1
ATOM 653 O O . ALA A 1 89 ? 12.607 -4.445 -4.275 1.00 92.56 89 ALA A O 1
ATOM 654 N N . GLU A 1 90 ? 13.876 -2.780 -3.466 1.00 92.38 90 GLU A N 1
ATOM 655 C CA . GLU A 1 90 ? 15.129 -3.551 -3.459 1.00 92.38 90 GLU A CA 1
ATOM 656 C C . GLU A 1 90 ? 15.178 -4.576 -2.318 1.00 92.38 90 GLU A C 1
ATOM 658 O O . GLU A 1 90 ? 15.844 -5.601 -2.466 1.00 92.38 90 GLU A O 1
ATOM 663 N N . ASP A 1 91 ? 14.430 -4.341 -1.234 1.00 93.44 91 ASP A N 1
ATOM 664 C CA . ASP A 1 91 ? 14.200 -5.297 -0.150 1.00 93.44 91 ASP A CA 1
ATOM 665 C C . ASP A 1 91 ? 12.697 -5.633 -0.064 1.00 93.44 91 ASP A C 1
ATOM 667 O O . ASP A 1 91 ? 11.931 -4.945 0.615 1.00 93.44 91 ASP A O 1
ATOM 671 N N . PRO A 1 92 ? 12.233 -6.700 -0.745 1.00 93.25 92 PRO A N 1
ATOM 672 C CA . PRO A 1 92 ? 10.830 -7.108 -0.718 1.00 93.25 92 PRO A CA 1
ATOM 673 C C . PRO A 1 92 ? 10.286 -7.429 0.680 1.00 93.25 92 PRO A C 1
ATOM 675 O O . PRO A 1 92 ? 9.079 -7.308 0.904 1.00 93.25 92 PRO A O 1
ATOM 678 N N . ALA A 1 93 ? 11.138 -7.840 1.625 1.00 91.56 93 ALA A N 1
ATOM 679 C CA . ALA A 1 93 ? 10.710 -8.124 2.990 1.00 91.56 93 ALA A CA 1
ATOM 680 C C . ALA A 1 93 ? 10.418 -6.822 3.745 1.00 91.56 93 ALA A C 1
ATOM 682 O O . ALA A 1 93 ? 9.366 -6.713 4.381 1.00 91.56 93 ALA A O 1
ATOM 683 N N . GLU A 1 94 ? 11.295 -5.822 3.617 1.00 90.25 94 GLU A N 1
ATOM 684 C CA . GLU A 1 94 ? 11.068 -4.479 4.159 1.00 90.25 94 GLU A CA 1
ATOM 685 C C . GLU A 1 94 ? 9.892 -3.789 3.461 1.00 90.25 94 GLU A C 1
ATOM 687 O O . GLU A 1 94 ? 9.019 -3.248 4.134 1.00 90.25 94 GLU A O 1
ATOM 692 N N . PHE A 1 95 ? 9.792 -3.889 2.135 1.00 91.44 95 PHE A N 1
ATOM 693 C CA . PHE A 1 95 ? 8.688 -3.346 1.337 1.00 91.44 95 PHE A CA 1
ATOM 694 C C . PHE A 1 95 ? 7.316 -3.846 1.804 1.00 91.44 95 PHE A C 1
ATOM 696 O O . PHE A 1 95 ? 6.331 -3.107 1.809 1.00 91.44 95 PHE A O 1
ATOM 703 N N . LYS A 1 96 ? 7.242 -5.120 2.199 1.00 92.25 96 LYS A N 1
ATOM 704 C CA . LYS A 1 96 ? 6.026 -5.739 2.730 1.00 92.25 96 LYS A CA 1
ATOM 705 C C . LYS A 1 96 ? 5.833 -5.483 4.218 1.00 92.25 96 LYS A C 1
ATOM 707 O O . LYS A 1 96 ? 4.793 -5.894 4.730 1.00 92.25 96 LYS A O 1
ATOM 712 N N . LEU A 1 97 ? 6.763 -4.854 4.938 1.00 89.12 97 LEU A N 1
ATOM 713 C CA . LEU A 1 97 ? 6.695 -4.644 6.390 1.00 89.12 97 LEU A CA 1
ATOM 714 C C . LEU A 1 97 ? 5.729 -3.506 6.770 1.00 89.12 97 LEU A C 1
ATOM 716 O O . LEU A 1 97 ? 6.067 -2.559 7.474 1.00 89.12 97 LEU A O 1
ATOM 720 N N . VAL A 1 98 ? 4.492 -3.626 6.302 1.00 85.88 98 VAL A N 1
ATOM 721 C CA . VAL A 1 98 ? 3.363 -2.754 6.612 1.00 85.88 98 VAL A CA 1
ATOM 722 C C . VAL A 1 98 ? 2.263 -3.557 7.298 1.00 85.88 98 VAL A C 1
ATOM 724 O O . VAL A 1 98 ? 2.076 -4.750 7.031 1.00 85.88 98 VAL A O 1
ATOM 727 N N . GLY A 1 99 ? 1.548 -2.900 8.205 1.00 82.75 99 GLY A N 1
ATOM 728 C CA . GLY A 1 99 ? 0.410 -3.449 8.931 1.00 82.75 99 GLY A CA 1
ATOM 729 C C . GLY A 1 99 ? -0.567 -2.346 9.323 1.00 82.75 99 GLY A C 1
ATOM 730 O O . GLY A 1 99 ? -0.295 -1.158 9.153 1.00 82.75 99 GLY A O 1
ATOM 731 N N . LEU A 1 100 ? -1.714 -2.719 9.890 1.00 76.69 100 LEU A N 1
ATOM 732 C CA . LEU A 1 100 ? -2.709 -1.733 10.324 1.00 76.69 100 LEU A CA 1
ATOM 733 C C . LEU A 1 100 ? -2.143 -0.762 11.379 1.00 76.69 100 LEU A C 1
ATOM 735 O O . LEU A 1 100 ? -2.514 0.410 11.412 1.00 76.69 100 LEU A O 1
ATOM 739 N N . SER A 1 101 ? -1.196 -1.234 12.198 1.00 77.81 101 SER A N 1
ATOM 740 C CA . SER A 1 101 ? -0.458 -0.412 13.158 1.00 77.81 101 SER A CA 1
ATOM 741 C C . SER A 1 101 ? 0.377 0.677 12.482 1.00 77.81 101 SER A C 1
ATOM 743 O O . SER A 1 101 ? 0.464 1.766 13.038 1.00 77.81 101 SER A O 1
ATOM 745 N N . THR A 1 102 ? 0.905 0.449 11.271 1.00 80.88 102 THR A N 1
ATOM 746 C CA . THR A 1 102 ? 1.670 1.440 10.492 1.00 80.88 102 THR A CA 1
ATOM 747 C C . THR A 1 102 ? 0.864 2.722 10.290 1.00 80.88 102 THR A C 1
ATOM 749 O O . THR A 1 102 ? 1.370 3.808 10.545 1.00 80.88 102 THR A O 1
ATOM 752 N N . LEU A 1 103 ? -0.432 2.617 9.961 1.00 80.62 103 LEU A N 1
ATOM 753 C CA . LEU A 1 103 ? -1.316 3.786 9.836 1.00 80.62 103 LEU A CA 1
ATOM 754 C C . LEU A 1 103 ? -1.488 4.565 11.149 1.00 80.62 103 LEU A C 1
ATOM 756 O O . LEU A 1 103 ? -1.865 5.739 11.129 1.00 80.62 103 LEU A O 1
ATOM 760 N N . GLY A 1 104 ? -1.272 3.905 12.283 1.00 75.06 104 GLY A N 1
ATOM 761 C CA . GLY A 1 104 ? -1.355 4.489 13.613 1.00 75.06 104 GLY A CA 1
ATOM 762 C C . GLY A 1 104 ? -0.178 5.376 13.996 1.00 75.06 104 GLY A C 1
ATOM 763 O O . GLY A 1 104 ? -0.347 6.249 14.843 1.00 75.06 104 GLY A O 1
ATOM 764 N N . TYR A 1 105 ? 0.980 5.161 13.372 1.00 77.69 105 TYR A N 1
ATOM 765 C CA . TYR A 1 105 ? 2.195 5.947 13.594 1.00 77.69 105 TYR A CA 1
ATOM 766 C C . TYR A 1 105 ? 2.318 7.135 12.635 1.00 77.69 105 TYR A C 1
ATOM 768 O O . TYR A 1 105 ? 3.122 8.029 12.877 1.00 77.69 105 TYR A O 1
ATOM 776 N N . LEU A 1 106 ? 1.505 7.175 11.575 1.00 83.94 106 LEU A N 1
ATOM 777 C CA . LEU A 1 106 ? 1.538 8.268 10.611 1.00 83.94 106 LEU A CA 1
ATOM 778 C C . LEU A 1 106 ? 1.047 9.580 11.212 1.00 83.94 106 LEU A C 1
ATOM 780 O O . LEU A 1 106 ? 0.001 9.646 11.866 1.00 83.94 106 LEU A O 1
ATOM 784 N N . GLU A 1 107 ? 1.761 10.646 10.863 1.00 85.62 107 GLU A N 1
ATOM 785 C CA . GLU A 1 107 ? 1.319 12.012 11.101 1.00 85.62 107 GLU A CA 1
ATOM 786 C C . GLU A 1 107 ? -0.064 12.249 10.461 1.00 85.62 107 GLU A C 1
ATOM 788 O O . GLU A 1 107 ? -0.313 11.786 9.339 1.00 85.62 107 GLU A O 1
ATOM 793 N N . PRO A 1 108 ? -0.966 13.017 11.103 1.00 86.31 108 PRO A N 1
ATOM 794 C CA . PRO A 1 108 ? -2.312 13.264 10.579 1.00 86.31 108 PRO A CA 1
ATOM 795 C C . PRO A 1 108 ? -2.330 13.815 9.147 1.00 86.31 108 PRO A C 1
ATOM 797 O O . PRO A 1 108 ? -3.209 13.469 8.360 1.00 86.31 108 PRO A O 1
ATOM 800 N N . ASN A 1 109 ? -1.339 14.640 8.797 1.00 88.75 109 ASN A N 1
ATOM 801 C CA . ASN A 1 109 ? -1.198 15.203 7.455 1.00 88.75 109 ASN A CA 1
ATOM 802 C C . ASN A 1 109 ? -0.814 14.144 6.414 1.00 88.75 109 ASN A C 1
ATOM 804 O O . ASN A 1 109 ? -1.349 14.167 5.307 1.00 88.75 109 ASN A O 1
ATOM 808 N N . ASP A 1 110 ? 0.075 13.213 6.767 1.00 89.62 110 ASP A N 1
ATOM 809 C CA . ASP A 1 110 ? 0.513 12.142 5.868 1.00 89.62 110 ASP A CA 1
ATOM 810 C C . ASP A 1 110 ? -0.647 11.161 5.634 1.00 89.62 110 ASP A C 1
ATOM 812 O O . ASP A 1 110 ? -0.942 10.797 4.495 1.00 89.62 110 ASP A O 1
ATOM 816 N N . LEU A 1 111 ? -1.400 10.830 6.687 1.00 89.81 111 LEU A N 1
ATOM 817 C CA . LEU A 1 111 ? -2.621 10.034 6.574 1.00 89.81 111 LEU A CA 1
ATOM 818 C C . LEU A 1 111 ? -3.680 10.703 5.683 1.00 89.81 111 LEU A C 1
ATOM 820 O O . LEU A 1 111 ? -4.246 10.053 4.802 1.00 89.81 111 LEU A O 1
ATOM 824 N N . ALA A 1 112 ? -3.957 11.993 5.901 1.00 90.94 112 ALA A N 1
ATOM 825 C CA . ALA A 1 112 ? -4.927 12.740 5.103 1.00 90.94 112 ALA A CA 1
ATOM 826 C C . ALA A 1 112 ? -4.496 12.834 3.630 1.00 90.94 112 ALA A C 1
ATOM 828 O O . ALA A 1 112 ? -5.337 12.742 2.730 1.00 90.94 112 ALA A O 1
ATOM 829 N N . ALA A 1 113 ? -3.190 12.968 3.377 1.00 92.38 113 ALA A N 1
ATOM 830 C CA . ALA A 1 113 ? -2.629 12.952 2.034 1.00 92.38 113 ALA A CA 1
ATOM 831 C C . ALA A 1 113 ? -2.838 11.594 1.353 1.00 92.38 113 ALA A C 1
ATOM 833 O O . ALA A 1 113 ? -3.336 11.568 0.228 1.00 92.38 113 ALA A O 1
ATOM 834 N N . ILE A 1 114 ? -2.532 10.483 2.032 1.00 93.56 114 ILE A N 1
ATOM 835 C CA . ILE A 1 114 ? -2.771 9.131 1.506 1.00 93.56 114 ILE A CA 1
ATOM 836 C C . ILE A 1 114 ? -4.256 8.942 1.185 1.00 93.56 114 ILE A C 1
ATOM 838 O O . ILE A 1 114 ? -4.593 8.503 0.086 1.00 93.56 114 ILE A O 1
ATOM 842 N N . GLN A 1 115 ? -5.153 9.313 2.102 1.00 94.06 115 GLN A N 1
ATOM 843 C CA . GLN A 1 115 ? -6.593 9.174 1.888 1.00 94.06 115 GLN A CA 1
ATOM 844 C C . GLN A 1 115 ? -7.064 9.968 0.665 1.00 94.06 115 GLN A C 1
ATOM 846 O O . GLN A 1 115 ? -7.689 9.400 -0.222 1.00 94.06 115 GLN A O 1
ATOM 851 N N . THR A 1 116 ? -6.725 11.255 0.589 1.00 94.50 116 THR A N 1
ATOM 852 C CA . THR A 1 116 ? -7.167 12.139 -0.503 1.00 94.50 116 THR A CA 1
ATOM 853 C C . THR A 1 116 ? -6.635 11.682 -1.860 1.00 94.50 116 THR A C 1
ATOM 855 O O . THR A 1 116 ? -7.333 11.758 -2.865 1.00 94.50 116 THR A O 1
ATOM 858 N N . ARG A 1 117 ? -5.385 11.213 -1.906 1.00 94.31 117 ARG A N 1
ATOM 859 C CA . ARG A 1 117 ? -4.716 10.833 -3.156 1.00 94.31 117 ARG A CA 1
ATOM 860 C C . ARG A 1 117 ? -5.129 9.459 -3.678 1.00 94.31 117 ARG A C 1
ATOM 862 O O . ARG A 1 117 ? -5.034 9.220 -4.876 1.00 94.31 117 ARG A O 1
ATOM 869 N N . THR A 1 118 ? -5.549 8.558 -2.793 1.00 94.75 118 THR A N 1
ATOM 870 C CA . THR A 1 118 ? -5.983 7.199 -3.164 1.00 94.75 118 THR A CA 1
ATOM 871 C C . THR A 1 118 ? -7.494 7.084 -3.350 1.00 94.75 118 THR A C 1
ATOM 873 O O . THR A 1 118 ? -7.977 6.075 -3.874 1.00 94.75 118 THR A O 1
ATOM 876 N N . GLU A 1 119 ? -8.251 8.106 -2.947 1.00 92.88 119 GLU A N 1
ATOM 877 C CA . GLU A 1 119 ? -9.690 8.186 -3.161 1.00 92.88 119 GLU A CA 1
ATOM 878 C C . GLU A 1 119 ? -10.018 8.274 -4.659 1.00 92.88 119 GLU A C 1
ATOM 880 O O . GLU A 1 119 ? -9.450 9.070 -5.402 1.00 92.88 119 GLU A O 1
ATOM 885 N N . GLY A 1 120 ? -10.933 7.418 -5.119 1.00 90.00 120 GLY A N 1
ATOM 886 C CA . GLY A 1 120 ? -11.356 7.370 -6.521 1.00 90.00 120 GLY A CA 1
ATOM 887 C C . GLY A 1 120 ? -10.402 6.637 -7.471 1.00 90.00 120 GLY A C 1
ATOM 888 O O . GLY A 1 120 ? -10.768 6.426 -8.626 1.00 90.00 120 GLY A O 1
ATOM 889 N N . LEU A 1 121 ? -9.223 6.201 -7.010 1.00 94.38 121 LEU A N 1
ATOM 890 C CA . LEU A 1 121 ? -8.374 5.298 -7.789 1.00 94.38 121 LEU A CA 1
ATOM 891 C C . LEU A 1 121 ? -8.971 3.884 -7.802 1.00 94.38 121 LEU A C 1
ATOM 893 O O . LEU A 1 121 ? -9.430 3.385 -6.775 1.00 94.38 121 LEU A O 1
ATOM 897 N N . ASP A 1 122 ? -8.934 3.227 -8.960 1.00 94.00 122 ASP A N 1
ATOM 898 C CA . ASP A 1 122 ? -9.437 1.864 -9.136 1.00 94.00 122 ASP A CA 1
ATOM 899 C C . ASP A 1 122 ? -8.274 0.857 -9.245 1.00 94.00 122 ASP A C 1
ATOM 901 O O . ASP A 1 122 ? -7.519 0.897 -10.227 1.00 94.00 122 ASP A O 1
ATOM 905 N N . PRO A 1 123 ? -8.131 -0.085 -8.292 1.00 92.06 123 PRO A N 1
ATOM 906 C CA . PRO A 1 123 ? -7.113 -1.126 -8.380 1.00 92.06 123 PRO A CA 1
ATOM 907 C C . PRO A 1 123 ? -7.252 -2.045 -9.596 1.00 92.06 123 PRO A C 1
ATOM 909 O O . PRO A 1 123 ? -6.243 -2.545 -10.098 1.00 92.06 123 PRO A O 1
ATOM 912 N N . GLY A 1 124 ? -8.472 -2.260 -10.102 1.00 92.00 124 GLY A N 1
ATOM 913 C CA . GLY A 1 124 ? -8.699 -3.038 -11.321 1.00 92.00 124 GLY A CA 1
ATOM 914 C C . GLY A 1 124 ? -8.068 -2.364 -12.539 1.00 92.00 124 GLY A C 1
ATOM 915 O O . GLY A 1 124 ? -7.336 -2.996 -13.302 1.00 92.00 124 GLY A O 1
ATOM 916 N N . SER A 1 125 ? -8.287 -1.059 -12.677 1.00 89.44 125 SER A N 1
ATOM 917 C CA . SER A 1 125 ? -7.655 -0.225 -13.700 1.00 89.44 125 SER A CA 1
ATOM 918 C C . SER A 1 125 ? -6.133 -0.192 -13.561 1.00 89.44 125 SER A C 1
ATOM 920 O O . SER A 1 125 ? -5.444 -0.349 -14.568 1.00 89.44 125 SER A O 1
ATOM 922 N N . ALA A 1 126 ? -5.604 -0.066 -12.337 1.00 88.75 126 ALA A N 1
ATOM 923 C CA . ALA A 1 126 ? -4.162 -0.102 -12.073 1.00 88.75 126 ALA A CA 1
ATOM 924 C C . ALA A 1 126 ? -3.529 -1.433 -12.512 1.00 88.75 126 ALA A C 1
ATOM 926 O O . ALA A 1 126 ? -2.502 -1.428 -13.189 1.00 88.75 126 ALA A O 1
ATOM 927 N N . ARG A 1 127 ? -4.177 -2.566 -12.204 1.00 90.19 127 ARG A N 1
ATOM 928 C CA . ARG A 1 127 ? -3.708 -3.917 -12.559 1.00 90.19 127 ARG A CA 1
ATOM 929 C C . ARG A 1 127 ? -3.625 -4.145 -14.068 1.00 90.19 127 ARG A C 1
ATOM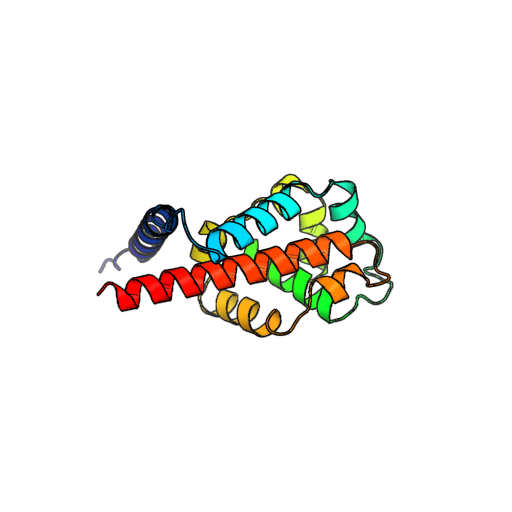 931 O O . ARG A 1 127 ? -2.746 -4.866 -14.523 1.00 90.19 127 ARG A O 1
ATOM 938 N N . ASN A 1 128 ? -4.536 -3.544 -14.832 1.00 88.62 128 ASN A N 1
ATOM 939 C CA . ASN A 1 128 ? -4.616 -3.702 -16.286 1.00 88.62 128 ASN A CA 1
ATOM 940 C C . ASN A 1 128 ? -3.725 -2.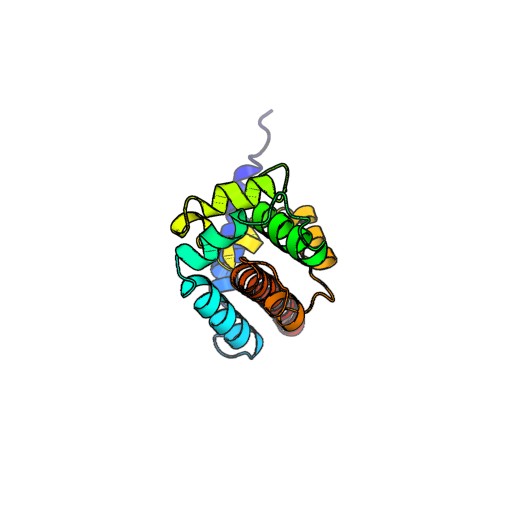714 -17.060 1.00 88.62 128 ASN A C 1
ATOM 942 O O . ASN A 1 128 ? -3.755 -2.700 -18.294 1.00 88.62 128 ASN A O 1
ATOM 946 N N . ARG A 1 129 ? -2.953 -1.859 -16.374 1.00 84.56 129 ARG A N 1
ATOM 947 C CA . ARG A 1 129 ? -2.021 -0.943 -17.040 1.00 84.56 129 ARG A CA 1
ATOM 948 C C . ARG A 1 129 ? -0.896 -1.729 -17.726 1.00 84.56 129 ARG A C 1
ATOM 950 O O . ARG A 1 129 ? -0.400 -2.695 -17.150 1.00 84.56 129 ARG A O 1
ATOM 957 N N . PRO A 1 130 ? -0.429 -1.289 -18.908 1.00 84.19 130 PRO A N 1
ATOM 958 C CA . PRO A 1 130 ? 0.769 -1.830 -19.544 1.00 84.19 130 PRO A CA 1
ATOM 959 C C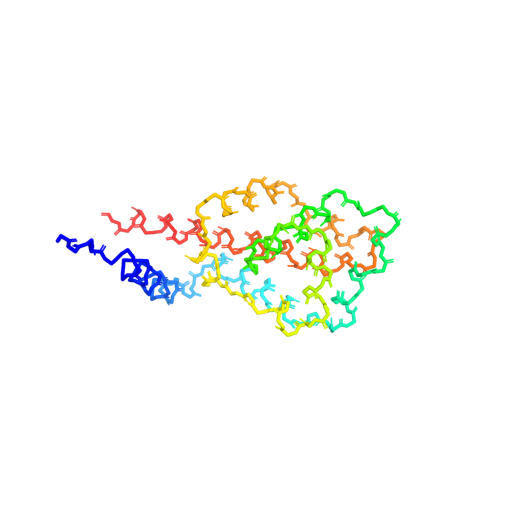 . PRO A 1 130 ? 2.028 -1.305 -18.830 1.00 84.19 130 PRO A C 1
ATOM 961 O O . PRO A 1 130 ? 2.781 -0.509 -19.378 1.00 84.19 130 PRO A O 1
ATOM 964 N N . PHE A 1 131 ? 2.195 -1.700 -17.571 1.00 82.31 131 PHE A N 1
ATOM 965 C CA . PHE A 1 131 ? 3.283 -1.322 -16.671 1.00 82.31 131 PHE A CA 1
ATOM 966 C C . PHE A 1 131 ? 3.734 -2.589 -15.938 1.00 82.31 131 PHE A C 1
ATOM 968 O O . PHE A 1 131 ? 2.897 -3.313 -15.396 1.00 82.31 131 PHE A O 1
ATOM 975 N N . ALA A 1 132 ? 5.032 -2.887 -15.916 1.00 86.69 132 ALA A N 1
ATOM 976 C CA . ALA A 1 132 ? 5.547 -4.150 -15.380 1.00 86.69 132 ALA A CA 1
ATOM 977 C C . ALA A 1 132 ? 5.218 -4.330 -13.887 1.00 86.69 132 ALA A C 1
ATOM 979 O O . ALA A 1 132 ? 4.877 -5.426 -13.445 1.00 86.69 132 ALA A O 1
ATOM 980 N N . GLY A 1 133 ? 5.230 -3.238 -13.118 1.00 89.62 133 GLY A N 1
ATOM 981 C CA . GLY A 1 133 ? 4.834 -3.223 -11.708 1.00 89.62 133 GLY A CA 1
ATOM 982 C C . GLY A 1 133 ? 3.325 -3.080 -11.463 1.00 89.62 133 GLY A C 1
ATOM 983 O O . GLY A 1 133 ? 2.933 -2.803 -10.329 1.00 89.62 133 GLY A O 1
ATOM 984 N N . ALA A 1 134 ? 2.460 -3.214 -12.479 1.00 91.88 134 ALA A N 1
ATOM 985 C CA . ALA A 1 134 ? 1.017 -2.954 -12.359 1.00 91.88 134 ALA A CA 1
ATOM 986 C C . ALA A 1 134 ? 0.347 -3.841 -11.309 1.00 91.88 134 ALA A C 1
ATOM 988 O O . ALA A 1 134 ? -0.506 -3.383 -10.549 1.00 91.88 134 ALA A O 1
ATOM 989 N N . GLN A 1 135 ? 0.769 -5.103 -11.223 1.00 93.56 135 GLN A N 1
ATOM 990 C CA . GLN A 1 135 ? 0.259 -6.032 -10.222 1.00 93.56 135 GLN A CA 1
ATOM 991 C C . GLN A 1 135 ? 0.642 -5.610 -8.799 1.00 93.56 135 GLN A C 1
ATOM 993 O O . GLN A 1 135 ? -0.215 -5.637 -7.914 1.00 93.56 135 GLN A O 1
ATOM 998 N N . ALA A 1 136 ? 1.893 -5.189 -8.588 1.00 94.62 136 ALA A N 1
ATOM 999 C CA . ALA A 1 136 ? 2.352 -4.698 -7.293 1.00 94.62 136 ALA A CA 1
ATOM 1000 C C . ALA A 1 136 ? 1.612 -3.412 -6.905 1.00 94.62 136 ALA A C 1
ATOM 1002 O O . ALA A 1 136 ? 1.024 -3.347 -5.829 1.00 94.62 136 ALA A O 1
ATOM 1003 N N . ALA A 1 137 ? 1.535 -2.435 -7.812 1.00 94.75 137 ALA A N 1
ATOM 1004 C CA . ALA A 1 137 ? 0.834 -1.177 -7.572 1.00 94.75 137 ALA A CA 1
ATOM 1005 C C . ALA A 1 137 ? -0.665 -1.378 -7.287 1.00 94.75 137 ALA A C 1
ATOM 1007 O O . ALA A 1 137 ? -1.221 -0.733 -6.400 1.00 94.75 137 ALA A O 1
ATOM 1008 N N . ALA A 1 138 ? -1.327 -2.311 -7.975 1.00 96.00 138 ALA A N 1
ATOM 1009 C CA . ALA A 1 138 ? -2.714 -2.654 -7.677 1.00 96.00 138 ALA A CA 1
ATOM 1010 C C . ALA A 1 138 ? -2.871 -3.246 -6.268 1.00 96.00 138 ALA A C 1
ATOM 1012 O O . ALA A 1 138 ? -3.765 -2.834 -5.534 1.00 96.00 138 ALA A O 1
ATOM 1013 N N . ALA A 1 139 ? -1.995 -4.173 -5.868 1.00 96.56 139 ALA A N 1
ATOM 1014 C CA . ALA A 1 139 ? -2.020 -4.750 -4.524 1.00 96.56 139 ALA A CA 1
ATOM 1015 C C . ALA A 1 139 ? -1.749 -3.694 -3.436 1.00 96.56 139 ALA A C 1
ATOM 1017 O O . ALA A 1 139 ? -2.436 -3.673 -2.417 1.00 96.56 139 ALA A O 1
ATOM 1018 N N . MET A 1 140 ? -0.813 -2.773 -3.680 1.00 96.44 140 MET A N 1
ATOM 1019 C CA . MET A 1 140 ? -0.542 -1.633 -2.798 1.00 96.44 140 MET A CA 1
ATOM 1020 C C . MET A 1 140 ? -1.775 -0.738 -2.635 1.00 96.44 140 MET A C 1
ATOM 1022 O O . MET A 1 140 ? -2.129 -0.367 -1.517 1.00 96.44 140 MET A O 1
ATOM 1026 N N . LEU A 1 141 ? -2.456 -0.406 -3.738 1.00 97.06 141 LEU A N 1
ATOM 1027 C CA . LEU A 1 141 ? -3.660 0.423 -3.704 1.00 97.06 141 LEU A CA 1
ATOM 1028 C C . LEU A 1 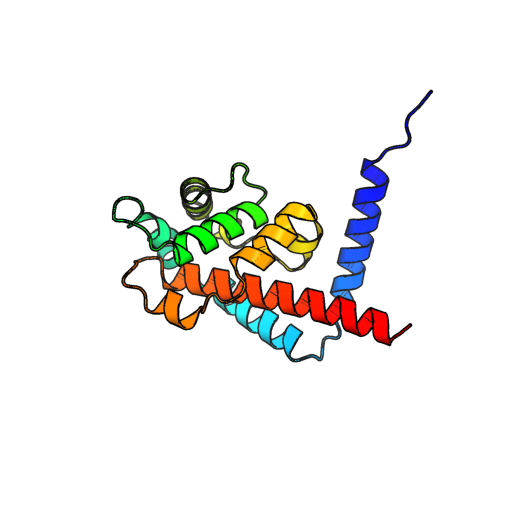141 ? -4.817 -0.273 -2.972 1.00 97.06 141 LEU A C 1
ATOM 1030 O O . LEU A 1 141 ? -5.470 0.359 -2.143 1.00 97.06 141 LEU A O 1
ATOM 1034 N N . GLU A 1 142 ? -5.047 -1.564 -3.234 1.00 96.44 142 GLU A N 1
ATOM 1035 C CA . GLU A 1 142 ? -6.053 -2.353 -2.508 1.00 96.44 142 GLU A CA 1
ATOM 1036 C C . GLU A 1 142 ? -5.775 -2.359 -1.008 1.00 96.44 142 GLU A C 1
ATOM 1038 O O . GLU A 1 142 ? -6.690 -2.149 -0.212 1.00 96.44 142 GLU A O 1
ATOM 1043 N N . TRP A 1 143 ? -4.511 -2.551 -0.626 1.00 96.62 143 TRP A N 1
ATOM 1044 C CA . TRP A 1 143 ? -4.095 -2.530 0.768 1.00 96.62 143 TRP A CA 1
ATOM 1045 C C . TRP A 1 143 ? -4.370 -1.172 1.417 1.00 96.62 143 TRP A C 1
ATOM 1047 O O . TRP A 1 143 ? -5.033 -1.109 2.452 1.00 96.62 143 TRP A O 1
ATOM 1057 N N . LEU A 1 144 ? -3.933 -0.078 0.783 1.00 95.94 144 LEU A N 1
ATOM 1058 C CA . LEU A 1 144 ? -4.138 1.291 1.267 1.00 95.94 144 LEU A CA 1
ATOM 1059 C C . LEU A 1 144 ? -5.626 1.593 1.482 1.00 95.94 144 LEU A C 1
ATOM 1061 O O . LEU A 1 144 ? -6.028 2.056 2.552 1.00 95.94 144 LEU A O 1
ATOM 1065 N N . GLN A 1 145 ? -6.460 1.292 0.486 1.00 95.06 145 GLN A N 1
ATOM 1066 C CA . GLN A 1 145 ? -7.897 1.550 0.546 1.00 95.06 145 GLN A CA 1
ATOM 1067 C C . GLN A 1 145 ? -8.596 0.683 1.599 1.00 95.06 145 GLN A C 1
ATOM 1069 O O . GLN A 1 145 ? -9.435 1.195 2.348 1.00 95.06 145 GLN A O 1
ATOM 1074 N N . ALA A 1 146 ? -8.244 -0.603 1.702 1.00 94.00 146 ALA A N 1
ATOM 1075 C CA . ALA A 1 146 ? -8.822 -1.507 2.692 1.00 94.00 146 ALA A CA 1
ATOM 1076 C C . ALA A 1 146 ? -8.416 -1.120 4.122 1.00 94.00 146 ALA A C 1
ATOM 1078 O O . ALA A 1 146 ? -9.267 -1.081 5.011 1.00 94.00 146 ALA A O 1
ATOM 1079 N N . ALA A 1 147 ? -7.153 -0.750 4.338 1.00 92.12 147 ALA A N 1
ATOM 1080 C CA . ALA A 1 147 ? -6.649 -0.319 5.638 1.00 92.12 147 ALA A CA 1
ATOM 1081 C C . ALA A 1 147 ? -7.307 0.998 6.100 1.00 92.12 147 ALA A C 1
ATOM 1083 O O . ALA A 1 147 ? -7.734 1.120 7.252 1.00 92.12 147 ALA A O 1
ATOM 1084 N N . LEU A 1 148 ? -7.480 1.966 5.190 1.00 92.06 148 LEU A N 1
ATOM 1085 C CA . LEU A 1 148 ? -8.214 3.208 5.463 1.00 92.06 148 LEU A CA 1
ATOM 1086 C C . LEU A 1 148 ? -9.705 2.963 5.731 1.00 92.06 148 LEU A C 1
ATOM 1088 O O . LEU A 1 148 ? -10.288 3.594 6.616 1.00 92.06 148 LEU A O 1
ATOM 1092 N N . ALA A 1 149 ? -10.347 2.066 4.980 1.00 90.88 149 ALA A N 1
ATOM 1093 C CA . ALA A 1 149 ? -11.743 1.694 5.206 1.00 90.88 149 ALA A CA 1
ATOM 1094 C C . ALA A 1 149 ? -11.933 1.033 6.577 1.00 90.88 149 ALA A C 1
ATOM 1096 O O . ALA A 1 149 ? -12.821 1.444 7.324 1.00 90.88 149 ALA A O 1
ATOM 1097 N N . LEU A 1 150 ? -11.059 0.090 6.936 1.00 89.62 150 LEU A N 1
ATOM 1098 C CA . LEU A 1 150 ? -11.081 -0.576 8.234 1.00 89.62 150 LEU A CA 1
ATOM 1099 C C . LEU A 1 150 ? -10.903 0.418 9.382 1.00 89.62 150 LEU A C 1
ATOM 1101 O O . LEU A 1 150 ? -11.652 0.374 10.356 1.00 89.62 150 LEU A O 1
ATOM 1105 N N . ARG A 1 151 ? -9.968 1.365 9.247 1.00 86.75 151 ARG A N 1
ATOM 1106 C CA . ARG A 1 151 ? -9.774 2.434 10.232 1.00 86.75 151 ARG A CA 1
ATOM 1107 C C . ARG A 1 151 ? -11.029 3.292 10.402 1.00 86.75 151 ARG A C 1
ATOM 1109 O O . ARG A 1 151 ? -11.468 3.489 11.533 1.00 86.75 151 ARG A O 1
ATOM 1116 N N . ARG A 1 152 ? -11.627 3.763 9.299 1.00 87.50 152 ARG A N 1
ATOM 1117 C CA . ARG A 1 152 ? -12.862 4.572 9.331 1.00 87.50 152 ARG A CA 1
ATOM 1118 C C . ARG A 1 152 ? -14.013 3.822 9.990 1.00 87.50 152 ARG A C 1
ATOM 1120 O O . ARG A 1 152 ? -14.706 4.392 10.827 1.00 87.50 152 ARG A O 1
ATOM 1127 N N . TRP A 1 153 ? -14.195 2.554 9.640 1.00 87.19 153 TRP A N 1
ATOM 1128 C CA . TRP A 1 153 ? -15.204 1.704 10.260 1.00 87.19 153 TRP A CA 1
ATOM 1129 C C . TRP A 1 153 ? -14.948 1.540 11.761 1.00 87.19 153 TRP A C 1
ATOM 1131 O O . TRP A 1 153 ? -15.843 1.796 12.563 1.00 87.19 153 TRP A O 1
ATOM 1141 N N . ALA A 1 154 ? -13.709 1.240 12.162 1.00 82.06 154 ALA A N 1
ATOM 1142 C CA . ALA A 1 154 ? -13.345 1.116 13.569 1.00 82.06 154 ALA A CA 1
ATOM 1143 C C . ALA A 1 154 ? -13.582 2.424 14.345 1.00 82.06 154 ALA A C 1
ATOM 1145 O O . ALA A 1 154 ? -13.995 2.384 15.503 1.00 82.06 154 ALA A O 1
ATOM 1146 N N . ASP A 1 155 ? -13.315 3.592 13.750 1.00 82.50 155 ASP A N 1
ATOM 1147 C CA . ASP A 1 155 ? -13.646 4.903 14.331 1.00 82.50 155 ASP A CA 1
ATOM 1148 C C . ASP A 1 155 ? -15.171 5.095 14.485 1.00 82.50 155 ASP A C 1
ATOM 1150 O O . ASP A 1 155 ? -15.628 5.533 15.542 1.00 82.50 155 ASP A O 1
ATOM 1154 N N . GLN A 1 156 ? -15.969 4.725 13.478 1.00 82.81 156 GLN A N 1
ATOM 1155 C CA . GLN A 1 156 ? -17.434 4.854 13.495 1.00 82.81 156 GLN A CA 1
ATOM 1156 C C . GLN A 1 156 ? -18.101 3.928 14.515 1.00 82.81 156 GLN A C 1
ATOM 1158 O O . GLN A 1 156 ? -18.909 4.393 15.317 1.00 82.81 156 GLN A O 1
ATOM 1163 N N . THR A 1 157 ? -17.737 2.640 14.538 1.00 77.94 157 THR A N 1
ATOM 1164 C CA . THR A 1 157 ? -18.281 1.667 15.501 1.00 77.94 157 THR A CA 1
ATOM 1165 C C . THR A 1 157 ? -18.053 2.126 16.941 1.00 77.94 157 THR A C 1
ATOM 1167 O O . THR A 1 157 ? -18.916 1.944 17.799 1.00 77.94 157 THR A O 1
ATOM 1170 N N . ARG A 1 158 ? -16.918 2.787 17.204 1.00 67.94 158 ARG A N 1
ATOM 1171 C CA . ARG A 1 158 ? -16.615 3.377 18.512 1.00 67.94 158 ARG A CA 1
ATOM 1172 C C . ARG A 1 158 ? -17.526 4.552 18.853 1.00 67.94 158 ARG A C 1
ATOM 1174 O O . ARG A 1 158 ? -18.038 4.600 19.965 1.00 67.94 158 ARG A O 1
ATOM 1181 N N . GLN A 1 159 ? -17.764 5.463 17.912 1.00 70.31 159 GLN A N 1
ATOM 1182 C CA . GLN A 1 159 ? -18.670 6.599 18.126 1.00 70.31 159 GLN A CA 1
ATOM 1183 C C . GLN A 1 159 ? -20.111 6.157 18.399 1.00 70.31 159 GLN A C 1
ATOM 1185 O O . GLN A 1 159 ? -20.800 6.802 19.176 1.00 70.31 159 GLN A O 1
ATOM 1190 N N . THR A 1 160 ? -20.558 5.052 17.799 1.00 62.22 160 THR A N 1
ATOM 1191 C CA . THR A 1 160 ? -21.910 4.509 18.012 1.00 62.22 160 THR A CA 1
ATOM 1192 C C . THR A 1 160 ? -22.056 3.652 19.271 1.00 62.22 160 THR A C 1
ATOM 1194 O O . THR A 1 160 ? -23.176 3.391 19.695 1.00 62.22 160 THR A O 1
ATOM 1197 N N . ALA A 1 161 ? -20.948 3.172 19.844 1.00 57.03 161 ALA A N 1
ATOM 1198 C CA . ALA A 1 161 ? -20.933 2.373 21.073 1.00 57.03 161 ALA A CA 1
ATOM 1199 C C . ALA A 1 161 ? -20.820 3.226 22.354 1.00 57.03 161 ALA A C 1
ATOM 1201 O O . ALA A 1 161 ? -20.753 2.665 23.449 1.00 57.03 161 ALA A O 1
ATOM 1202 N N . THR A 1 162 ? -20.766 4.554 22.207 1.00 45.59 162 THR A N 1
ATOM 1203 C CA . THR A 1 162 ? -20.715 5.539 23.299 1.00 45.59 162 THR A CA 1
ATOM 1204 C C . THR A 1 162 ? -22.066 6.230 23.427 1.00 45.59 162 THR A C 1
ATOM 1206 O O . THR A 1 162 ? -22.473 6.502 24.577 1.00 45.59 162 THR A O 1
#

Secondary structure (DSSP, 8-state):
-----HHHHHHHHHHHHHHHHTTS-S--HHHHHHHHHHHHHHTS-HHHHHGGGTTSSS---HHHHHHHHHHHHHTT-SS--HHHHHHHTTSHHHHT---TTHHHHS-HHHHHHHHHHHTT--HHHHHTSS-TTHHHHHHHHHHHHHHHHHHHHHHHHHHHT-

pLDDT: mean 81.27, std 17.43, range [38.09, 97.06]

Radius of gyration: 16.82 Å; chains: 1; bounding box: 37×38×54 Å

Sequence (162 aa):
MSTPNSRASDKKASDALSDRLCATPAAGSEADRFRDADDRLKALSDEVIQAIRADVDGGMPPDIATVLECWCLLHETKPASVAGCIKLAEDPAEFKLVGLSTLGYLEPNDLAAIQTRTEGLDPGSARNRPFAGAQAAAAMLEWLQAALALRRWADQTRQTAT

Organism: Polarella glacialis (NCBI:txid89957)